Protein AF-A0A0M1JIW3-F1 (afdb_monomer_lite)

pLDDT: mean 90.03, std 6.42, range [62.88, 97.25]

Secondary structure (DSSP, 8-state):
-HHHHHHHHSPPPTHHHHHHHHHHHHHHHHHHHHHHHHTT---TTHHHHHHHHHHHHHHHHHHHHHHHHHHHT-HHHHHHHHHHHHHHHHHHHHHHHHH-

Foldseek 3Di:
DVLLVLLVVDDDDPCVVVVLVVLCVVLVVVLVVVCVVLVVPDDDCVVLVSLVSNLVSQLVSLVVQLVVSSVVSNNVSNVVSVVSNVVSVVVSVVCVVVPD

Radius of gyration: 16.55 Å; chains: 1; bounding box: 37×18×52 Å

Structure (mmCIF, N/CA/C/O backbone):
data_AF-A0A0M1JIW3-F1
#
_entry.id   AF-A0A0M1JIW3-F1
#
loop_
_atom_site.group_PDB
_atom_site.id
_atom_site.type_symbol
_atom_site.label_atom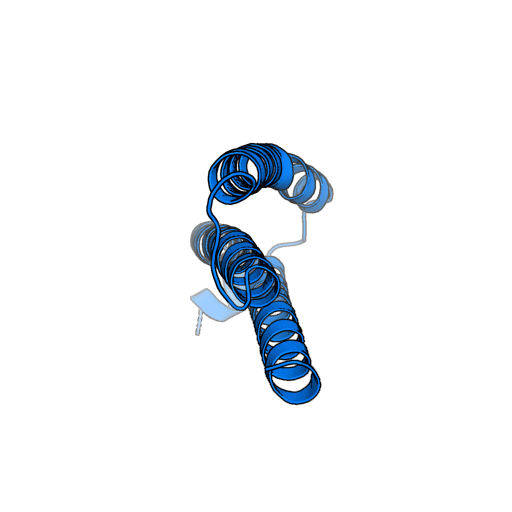_id
_atom_site.label_alt_id
_atom_site.label_comp_id
_atom_site.label_asym_id
_atom_site.label_entity_id
_atom_site.label_seq_id
_atom_site.pdbx_PDB_ins_code
_atom_site.Cartn_x
_atom_site.Cartn_y
_atom_site.Cartn_z
_atom_site.occupancy
_atom_site.B_iso_or_equiv
_atom_site.auth_seq_id
_atom_site.auth_comp_id
_atom_site.auth_asym_id
_atom_site.auth_atom_id
_atom_site.pdbx_PDB_model_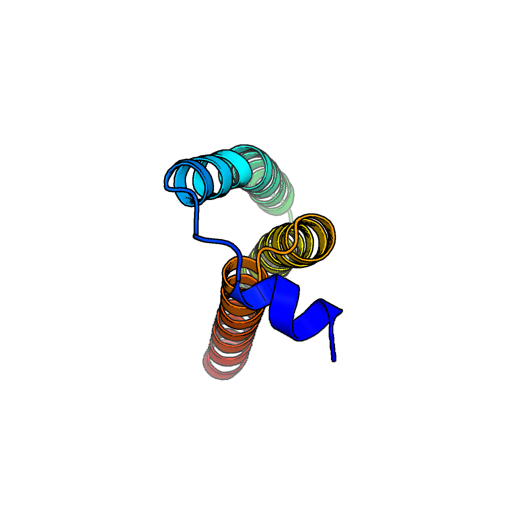num
ATOM 1 N N . MET A 1 1 ? 1.110 1.948 -29.015 1.00 62.88 1 MET A N 1
ATOM 2 C CA . MET A 1 1 ? 1.627 0.563 -29.115 1.00 62.88 1 MET A CA 1
ATOM 3 C C . MET A 1 1 ? 3.092 0.438 -28.696 1.00 62.88 1 MET A C 1
ATOM 5 O O . MET A 1 1 ? 3.344 -0.393 -27.839 1.00 62.88 1 MET A O 1
ATOM 9 N N . LYS A 1 2 ? 4.023 1.287 -29.174 1.00 81.38 2 LYS A N 1
ATOM 10 C CA . LYS A 1 2 ? 5.452 1.243 -28.772 1.00 81.38 2 LYS A CA 1
ATOM 11 C C . LYS A 1 2 ? 5.684 1.242 -27.251 1.00 81.38 2 LYS A C 1
ATOM 13 O O . LYS A 1 2 ? 6.320 0.336 -26.737 1.00 81.38 2 LYS A O 1
ATOM 18 N N . LYS A 1 3 ? 5.041 2.162 -26.520 1.00 80.94 3 LYS A N 1
ATOM 19 C CA . LYS A 1 3 ? 5.132 2.231 -25.050 1.00 80.94 3 LYS A CA 1
ATOM 20 C C . LYS A 1 3 ? 4.715 0.930 -24.356 1.00 80.94 3 LYS A C 1
ATOM 22 O O . LYS A 1 3 ? 5.393 0.498 -23.442 1.00 80.94 3 LYS A O 1
ATOM 27 N N . LEU A 1 4 ? 3.625 0.293 -24.797 1.00 78.50 4 LEU A N 1
ATOM 28 C CA . LEU A 1 4 ? 3.145 -0.960 -24.202 1.00 78.50 4 LEU A CA 1
ATOM 29 C C . LEU A 1 4 ? 4.157 -2.096 -24.416 1.00 78.50 4 LEU A C 1
ATOM 31 O O . LEU A 1 4 ? 4.401 -2.871 -23.506 1.00 78.50 4 LEU A O 1
ATOM 35 N N . GLN A 1 5 ? 4.775 -2.162 -25.597 1.00 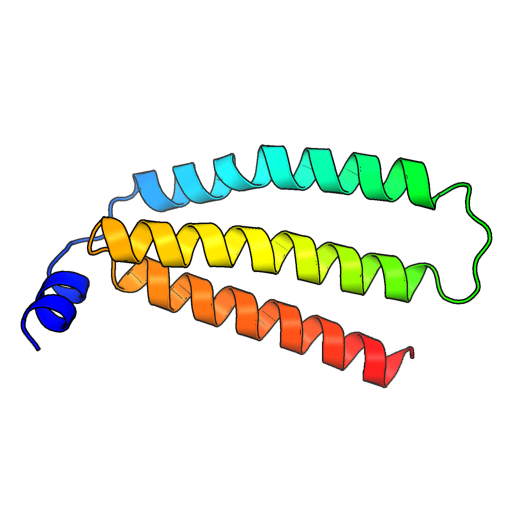82.00 5 GLN A N 1
ATOM 36 C CA . GLN A 1 5 ? 5.831 -3.134 -25.887 1.00 82.00 5 GLN A CA 1
ATOM 37 C C . GLN A 1 5 ? 7.077 -2.880 -25.028 1.00 82.00 5 GLN A C 1
ATOM 39 O O . GLN A 1 5 ? 7.641 -3.820 -24.483 1.00 82.00 5 GLN A O 1
ATOM 44 N N . GLU A 1 6 ? 7.453 -1.614 -24.836 1.00 82.94 6 GLU A N 1
ATOM 45 C CA . GLU A 1 6 ? 8.556 -1.226 -23.950 1.00 82.94 6 GLU A CA 1
ATOM 46 C C . GLU A 1 6 ? 8.292 -1.598 -22.483 1.00 82.94 6 GLU A C 1
ATOM 48 O O . GLU A 1 6 ? 9.221 -2.021 -21.806 1.00 82.94 6 GLU A O 1
ATOM 53 N N . LEU A 1 7 ? 7.042 -1.506 -22.001 1.00 82.75 7 LEU A N 1
ATOM 54 C CA . LEU A 1 7 ? 6.676 -1.906 -20.631 1.00 82.75 7 LEU A CA 1
ATOM 55 C C . LEU A 1 7 ? 6.963 -3.390 -20.349 1.00 82.75 7 LEU A C 1
ATOM 57 O O . LEU A 1 7 ? 7.265 -3.753 -19.216 1.00 82.75 7 LEU A O 1
ATOM 61 N N . PHE A 1 8 ? 6.822 -4.254 -21.356 1.00 82.56 8 PHE A N 1
ATOM 62 C CA . PHE A 1 8 ? 6.981 -5.705 -21.208 1.00 82.56 8 PHE A CA 1
ATOM 63 C C . PHE A 1 8 ? 8.338 -6.227 -21.688 1.00 82.56 8 PHE A C 1
ATOM 65 O O . PHE A 1 8 ? 8.630 -7.405 -21.505 1.00 82.56 8 PHE A O 1
ATOM 72 N N . ALA A 1 9 ? 9.166 -5.368 -22.284 1.00 79.62 9 ALA A N 1
ATOM 73 C CA . ALA A 1 9 ? 10.516 -5.716 -22.718 1.00 79.62 9 ALA A CA 1
ATOM 74 C C . ALA A 1 9 ? 11.555 -5.616 -21.586 1.00 79.62 9 ALA A C 1
ATOM 76 O O . ALA A 1 9 ? 12.640 -6.179 -21.700 1.00 79.62 9 ALA A O 1
ATOM 77 N N . VAL A 1 10 ? 11.244 -4.884 -20.510 1.00 75.44 10 VAL A N 1
ATOM 78 C CA . VAL A 1 10 ? 12.150 -4.681 -19.374 1.00 75.44 10 VAL A CA 1
ATOM 79 C C . VAL A 1 10 ? 12.070 -5.870 -18.417 1.00 75.44 10 VAL A C 1
ATOM 81 O O . VAL A 1 10 ? 11.003 -6.204 -17.902 1.00 75.44 10 VAL A O 1
ATOM 84 N N . GLU A 1 11 ? 13.218 -6.496 -18.164 1.00 75.12 11 GLU A N 1
ATOM 85 C CA . GLU A 1 11 ? 13.348 -7.592 -17.207 1.00 75.12 11 GLU A CA 1
ATOM 86 C C . GLU A 1 11 ? 13.270 -7.076 -15.760 1.00 75.12 11 GLU A C 1
ATOM 88 O O . GLU A 1 11 ? 13.757 -5.988 -15.437 1.00 75.12 11 GLU A O 1
ATOM 93 N N . ARG A 1 12 ? 12.623 -7.844 -14.876 1.00 69.62 12 ARG A N 1
ATOM 94 C CA . ARG A 1 12 ? 12.361 -7.418 -13.497 1.00 69.62 12 ARG A CA 1
ATOM 95 C C . ARG A 1 12 ? 13.621 -7.536 -12.638 1.00 69.62 12 ARG A C 1
ATOM 97 O O . ARG A 1 12 ? 14.124 -8.634 -12.418 1.00 69.62 12 ARG A O 1
ATOM 104 N N . ASP A 1 13 ? 14.079 -6.417 -12.085 1.00 80.75 13 ASP A N 1
ATOM 105 C CA . ASP A 1 13 ? 15.208 -6.376 -11.151 1.00 80.75 13 ASP A CA 1
ATOM 106 C C . ASP A 1 13 ? 14.817 -7.020 -9.806 1.00 80.75 13 ASP A C 1
ATOM 108 O O . ASP A 1 13 ? 13.818 -6.649 -9.190 1.00 80.75 13 ASP A O 1
ATOM 112 N N . ILE A 1 14 ? 15.620 -7.959 -9.298 1.00 78.81 14 ILE A N 1
ATOM 113 C CA . ILE A 1 14 ? 15.410 -8.605 -7.987 1.00 78.81 14 ILE A CA 1
ATOM 114 C C . ILE A 1 14 ? 15.350 -7.565 -6.853 1.00 78.81 14 ILE A C 1
ATOM 116 O O . ILE A 1 14 ? 14.569 -7.715 -5.910 1.00 78.81 14 ILE A O 1
ATOM 120 N N . LYS A 1 15 ? 16.082 -6.449 -6.979 1.00 86.56 15 LYS A N 1
ATOM 121 C CA . LYS A 1 15 ? 16.055 -5.336 -6.012 1.00 86.56 15 LYS A CA 1
ATOM 122 C C . LYS A 1 15 ? 14.732 -4.573 -6.002 1.00 86.56 15 LYS A C 1
ATOM 124 O O . LYS A 1 15 ? 14.542 -3.633 -5.231 1.00 86.56 15 LYS A O 1
ATOM 129 N N . GLU A 1 16 ? 13.817 -4.869 -6.915 1.00 85.12 16 GLU A N 1
ATOM 130 C CA . GLU A 1 16 ? 12.497 -4.253 -6.935 1.00 85.12 16 GLU A CA 1
ATOM 131 C C . GLU A 1 16 ? 11.623 -4.731 -5.779 1.00 85.12 16 GLU A C 1
ATOM 133 O O . GLU A 1 16 ? 11.004 -3.902 -5.115 1.00 85.12 16 GLU A O 1
ATOM 138 N N . VAL A 1 17 ? 11.662 -6.030 -5.468 1.00 86.06 17 VAL A N 1
ATOM 139 C CA . VAL A 1 17 ? 10.960 -6.599 -4.308 1.00 86.06 17 VAL A CA 1
ATOM 140 C C . VAL A 1 17 ? 11.510 -6.005 -3.016 1.00 86.06 17 VAL A C 1
ATOM 142 O O . VAL A 1 17 ? 10.745 -5.584 -2.157 1.00 86.06 17 VAL A O 1
ATOM 145 N N . GLU A 1 18 ? 12.832 -5.895 -2.906 1.00 90.75 18 GLU A N 1
ATOM 146 C CA . GLU A 1 18 ? 13.493 -5.261 -1.764 1.00 90.75 18 GLU A CA 1
ATOM 147 C C . GLU A 1 18 ? 13.027 -3.807 -1.582 1.00 90.75 18 GLU A C 1
ATOM 149 O O . GLU A 1 18 ? 12.587 -3.416 -0.502 1.00 90.75 18 GLU A O 1
ATOM 154 N N . ARG A 1 19 ? 13.033 -3.010 -2.659 1.00 91.12 19 ARG A N 1
ATOM 155 C CA . ARG A 1 19 ? 12.533 -1.626 -2.623 1.00 91.12 19 ARG A CA 1
ATOM 156 C C . ARG A 1 19 ? 11.048 -1.559 -2.266 1.00 91.12 19 ARG A C 1
ATOM 158 O O . ARG A 1 19 ? 10.642 -0.633 -1.566 1.00 91.12 19 ARG A O 1
ATOM 165 N N . TRP A 1 20 ? 10.249 -2.518 -2.728 1.00 91.00 20 TRP A N 1
ATOM 166 C CA . TRP A 1 20 ? 8.838 -2.642 -2.366 1.00 91.00 20 TRP A CA 1
ATOM 167 C C . TRP A 1 20 ? 8.657 -2.912 -0.876 1.00 91.00 20 TRP A C 1
ATOM 169 O O . TRP A 1 20 ? 7.924 -2.175 -0.217 1.00 91.00 20 TRP A O 1
ATOM 179 N N . ILE A 1 21 ? 9.409 -3.852 -0.310 1.00 90.94 21 ILE A N 1
ATOM 180 C CA . ILE A 1 21 ? 9.395 -4.129 1.130 1.00 90.94 21 ILE A CA 1
ATOM 181 C C . ILE A 1 21 ? 9.819 -2.887 1.921 1.00 90.94 21 ILE A C 1
ATOM 183 O O . ILE A 1 21 ? 9.121 -2.487 2.848 1.00 90.94 21 ILE A O 1
ATOM 187 N N . PHE A 1 22 ? 10.902 -2.209 1.532 1.00 92.50 22 PHE A N 1
ATOM 188 C CA . PHE A 1 22 ? 11.337 -0.992 2.227 1.00 92.50 22 PHE A CA 1
ATOM 189 C C . PHE A 1 22 ? 10.324 0.152 2.131 1.00 92.50 22 PHE A C 1
ATOM 191 O O . PHE A 1 22 ? 10.198 0.938 3.069 1.00 92.50 22 PHE A O 1
ATOM 198 N N . SER A 1 23 ? 9.549 0.227 1.046 1.00 91.31 23 SER A N 1
ATOM 199 C CA . SER A 1 23 ? 8.468 1.210 0.923 1.00 91.31 23 SER A CA 1
ATOM 200 C C . SER A 1 23 ? 7.304 0.971 1.897 1.00 91.31 23 SER A C 1
ATOM 202 O O . SER A 1 23 ? 6.532 1.895 2.148 1.00 91.31 23 SER A O 1
ATOM 204 N N . LEU A 1 24 ? 7.209 -0.218 2.512 1.00 92.06 24 LEU A N 1
ATOM 205 C CA . LEU A 1 24 ? 6.246 -0.490 3.584 1.00 92.06 24 LEU A CA 1
ATOM 206 C C . LEU A 1 24 ? 6.625 0.192 4.900 1.00 92.06 24 LEU A C 1
ATOM 208 O O . LEU A 1 24 ? 5.734 0.466 5.692 1.00 92.06 24 LEU A O 1
ATOM 212 N N . ALA A 1 25 ? 7.902 0.493 5.150 1.00 93.62 25 ALA A N 1
ATOM 213 C CA . ALA A 1 25 ? 8.334 1.112 6.404 1.00 93.62 25 ALA A CA 1
ATOM 214 C C . ALA A 1 25 ? 7.641 2.462 6.692 1.00 93.62 25 ALA A C 1
ATOM 216 O O . ALA A 1 25 ? 7.029 2.589 7.756 1.00 93.62 25 ALA A O 1
ATOM 217 N N . PRO A 1 26 ? 7.643 3.458 5.780 1.00 91.81 26 PRO A N 1
ATOM 218 C CA . PRO A 1 26 ? 6.918 4.708 6.014 1.00 91.81 26 PRO A CA 1
ATOM 219 C C . PRO A 1 26 ? 5.402 4.496 6.131 1.00 91.81 26 PRO A C 1
ATOM 221 O O . PRO A 1 26 ? 4.758 5.170 6.933 1.00 91.81 26 PRO A O 1
ATOM 224 N N . LEU A 1 27 ? 4.833 3.538 5.390 1.00 92.88 27 LEU A N 1
ATOM 225 C CA . LEU A 1 27 ? 3.414 3.195 5.501 1.00 92.88 27 LEU A CA 1
ATOM 226 C C . LEU A 1 27 ? 3.082 2.602 6.879 1.00 92.88 27 LEU A C 1
ATOM 228 O O . LEU A 1 27 ? 2.094 2.995 7.491 1.00 92.88 27 LEU A O 1
ATOM 232 N N . ALA A 1 28 ? 3.917 1.694 7.384 1.00 90.81 28 ALA A N 1
ATOM 233 C CA . ALA A 1 28 ? 3.760 1.079 8.695 1.00 90.81 28 ALA A CA 1
ATOM 234 C C . ALA A 1 28 ? 3.856 2.125 9.810 1.00 90.81 28 ALA A C 1
ATOM 236 O O . ALA A 1 28 ? 3.019 2.135 10.707 1.00 90.81 28 ALA A O 1
ATOM 237 N N . ILE A 1 29 ? 4.817 3.051 9.719 1.00 94.81 29 ILE A N 1
ATOM 238 C CA . ILE A 1 29 ? 4.938 4.175 10.656 1.00 94.81 29 ILE A CA 1
ATOM 239 C C . ILE A 1 29 ? 3.656 5.018 10.638 1.00 94.81 29 ILE A C 1
ATOM 241 O O . ILE A 1 29 ? 3.074 5.264 11.693 1.00 94.81 29 ILE A O 1
ATOM 245 N N . ALA A 1 30 ? 3.171 5.411 9.456 1.00 93.38 30 ALA A N 1
ATOM 246 C CA . ALA A 1 30 ? 1.931 6.177 9.329 1.00 93.38 30 ALA A CA 1
ATOM 247 C C . ALA A 1 30 ? 0.719 5.428 9.910 1.00 93.38 30 ALA A C 1
ATOM 249 O O . ALA A 1 30 ? -0.111 6.028 10.593 1.00 93.38 30 ALA A O 1
ATOM 250 N N . PHE A 1 31 ? 0.638 4.114 9.693 1.00 91.94 31 PHE A N 1
ATOM 251 C CA . PHE A 1 31 ? -0.433 3.282 10.229 1.00 91.94 31 PHE A CA 1
ATOM 252 C C . PHE A 1 31 ? -0.372 3.155 11.758 1.00 91.94 31 PHE A C 1
ATOM 254 O O . PHE A 1 31 ? -1.405 3.230 12.415 1.00 91.94 31 PHE A O 1
ATOM 261 N N . ILE A 1 32 ? 0.824 3.042 12.346 1.00 94.25 32 ILE A N 1
ATOM 262 C CA . ILE A 1 32 ? 1.005 3.061 13.806 1.00 94.25 32 ILE A CA 1
ATOM 263 C C . ILE A 1 32 ? 0.473 4.373 14.387 1.00 94.25 32 ILE A C 1
ATOM 265 O O . ILE A 1 32 ? -0.315 4.342 15.332 1.00 94.25 32 ILE A O 1
ATOM 269 N N . PHE A 1 33 ? 0.841 5.518 13.803 1.00 94.00 33 PHE A N 1
ATOM 270 C CA . PHE A 1 33 ? 0.307 6.811 14.236 1.00 94.00 33 PHE A CA 1
ATOM 271 C C . PHE A 1 33 ? -1.214 6.866 14.103 1.00 94.00 33 PHE A C 1
ATOM 273 O O . PHE A 1 33 ? -1.891 7.268 15.045 1.00 94.00 33 PHE A O 1
ATOM 280 N N . PHE A 1 34 ? -1.760 6.412 12.976 1.00 92.00 34 PHE A N 1
ATOM 281 C CA . PHE A 1 34 ? -3.203 6.330 12.773 1.00 92.00 34 PHE A CA 1
ATOM 282 C C . PHE A 1 34 ? -3.900 5.510 13.870 1.00 92.00 34 PHE A C 1
ATOM 284 O O . PHE A 1 34 ? -4.900 5.963 14.426 1.00 92.00 34 PHE A O 1
ATOM 291 N N . VAL A 1 35 ? -3.345 4.355 14.250 1.00 90.94 35 VAL A N 1
ATOM 292 C CA . VAL A 1 35 ? -3.888 3.528 15.336 1.00 90.94 35 VAL A CA 1
ATOM 293 C C . VAL A 1 35 ? -3.800 4.236 16.682 1.00 90.94 35 VAL A C 1
ATOM 295 O O . VAL A 1 35 ? -4.806 4.290 17.384 1.00 90.94 35 VAL A O 1
ATOM 298 N N . ILE A 1 36 ? -2.643 4.807 17.025 1.00 93.81 36 ILE A N 1
ATOM 299 C CA . ILE A 1 36 ? -2.434 5.526 18.291 1.00 93.81 36 ILE A CA 1
ATOM 300 C C . ILE A 1 36 ? -3.413 6.696 18.421 1.00 93.81 36 ILE A C 1
ATOM 302 O O . ILE A 1 36 ? -4.010 6.873 19.480 1.00 93.81 36 ILE A O 1
ATOM 306 N N . PHE A 1 37 ? -3.616 7.471 17.353 1.00 91.25 37 PHE A N 1
ATOM 307 C CA . PHE A 1 37 ? -4.535 8.608 17.371 1.00 91.25 37 PHE A CA 1
ATOM 308 C C . PHE A 1 37 ? -6.007 8.193 17.394 1.00 91.25 37 PHE A C 1
ATOM 310 O O . PHE A 1 37 ? -6.812 8.884 18.012 1.00 91.25 37 PHE A O 1
ATOM 317 N N . LEU A 1 38 ? -6.371 7.072 16.764 1.00 90.06 38 LEU A N 1
ATOM 318 C CA . LEU A 1 38 ? -7.752 6.583 16.778 1.00 90.06 38 LEU A CA 1
ATOM 319 C C . LEU A 1 38 ? -8.099 5.820 18.066 1.00 90.06 38 LEU A C 1
ATOM 321 O O . LEU A 1 38 ? -9.261 5.777 18.466 1.00 90.06 38 LEU A O 1
ATOM 325 N N . PHE A 1 39 ? -7.105 5.236 18.739 1.00 88.25 39 PHE A N 1
ATOM 326 C CA . PHE A 1 39 ? -7.293 4.444 19.954 1.00 88.25 39 PHE A CA 1
ATOM 327 C C . PHE A 1 39 ? -8.139 5.154 21.033 1.00 88.25 39 PHE A C 1
ATOM 329 O O . PHE A 1 39 ? -9.145 4.568 21.451 1.00 88.25 39 PHE A O 1
ATOM 336 N N . PRO A 1 40 ? -7.842 6.408 21.439 1.00 92.31 40 PRO A N 1
ATOM 337 C CA . PRO A 1 40 ? -8.618 7.099 22.471 1.00 92.31 40 PRO A CA 1
ATOM 338 C C . PRO A 1 40 ? -9.983 7.622 21.991 1.00 92.31 40 PRO A C 1
ATOM 340 O O . PRO A 1 40 ? -10.790 8.039 22.813 1.00 92.31 40 PRO A O 1
ATOM 343 N N . VAL A 1 41 ? -10.269 7.628 20.686 1.00 89.62 41 VAL A N 1
ATOM 344 C CA . VAL A 1 41 ? -11.492 8.232 20.129 1.00 89.62 41 VAL A CA 1
ATOM 345 C C . VAL A 1 41 ? -12.660 7.265 20.266 1.00 89.62 41 VAL A C 1
ATOM 347 O O . VAL A 1 41 ? -12.684 6.265 19.564 1.00 89.62 41 VAL A O 1
ATOM 350 N N . GLU A 1 42 ? -13.637 7.519 21.135 1.00 86.00 42 GLU A N 1
ATOM 351 C CA . GLU A 1 42 ? -14.840 6.681 21.259 1.00 86.00 42 GLU A CA 1
ATOM 352 C C . GLU A 1 42 ? -15.799 6.885 20.075 1.00 86.00 42 GLU A C 1
ATOM 354 O O . GLU A 1 42 ? -16.503 7.887 19.981 1.00 86.00 42 GLU A O 1
ATOM 359 N N . THR A 1 43 ? -15.835 5.919 19.154 1.00 82.88 43 THR A N 1
ATOM 360 C CA . THR A 1 43 ? -16.765 5.890 18.018 1.00 82.88 43 THR A CA 1
ATOM 361 C C . THR A 1 43 ? -17.425 4.526 17.901 1.00 82.88 43 THR A C 1
ATOM 363 O O . THR A 1 43 ? -16.842 3.489 18.228 1.00 82.88 43 THR A O 1
ATOM 366 N N . GLN A 1 44 ? -18.656 4.522 17.396 1.00 74.19 44 GLN A N 1
ATOM 367 C CA . GLN A 1 44 ? -19.305 3.294 16.959 1.00 74.19 44 GLN A CA 1
ATOM 368 C C . GLN A 1 44 ? -18.631 2.855 15.646 1.00 74.19 44 GLN A C 1
ATOM 370 O O . GLN A 1 44 ? -18.529 3.653 14.717 1.00 74.19 44 GLN A O 1
ATOM 375 N N . LYS A 1 45 ? -18.163 1.600 15.587 1.00 85.62 45 LYS A N 1
ATOM 376 C CA . LYS A 1 45 ? -17.495 0.967 14.427 1.00 85.62 45 LYS A CA 1
ATOM 377 C C . LYS A 1 45 ? -16.039 1.405 14.136 1.00 85.62 45 LYS A C 1
ATOM 379 O O . LYS A 1 45 ? -15.670 1.663 12.988 1.00 85.62 45 LYS A O 1
ATOM 384 N N . LYS A 1 46 ? -15.175 1.487 15.164 1.00 88.31 46 LYS A N 1
ATOM 385 C CA . LYS A 1 46 ? -13.720 1.763 15.001 1.00 88.31 46 LYS A CA 1
ATOM 386 C C . LYS A 1 46 ? -13.015 0.777 14.066 1.00 88.31 46 LYS A C 1
ATOM 388 O O . LYS A 1 46 ? -12.107 1.155 13.335 1.00 88.31 46 LYS A O 1
ATOM 393 N N . ASP A 1 47 ? -13.431 -0.478 14.103 1.00 89.56 47 ASP A N 1
ATOM 394 C CA . ASP A 1 47 ? -12.969 -1.572 13.254 1.00 89.56 47 ASP A CA 1
ATOM 395 C C . ASP A 1 47 ? -13.119 -1.253 11.759 1.00 89.56 47 ASP A C 1
ATOM 397 O O . ASP A 1 47 ? -12.161 -1.398 10.999 1.00 89.56 47 ASP A O 1
ATOM 401 N N . ILE A 1 48 ? -14.256 -0.685 11.354 1.00 91.75 48 ILE A N 1
ATOM 402 C CA . ILE A 1 48 ? -14.475 -0.235 9.976 1.00 91.75 48 ILE A CA 1
ATOM 403 C C . ILE A 1 48 ? -13.512 0.892 9.603 1.00 91.75 48 ILE A C 1
ATOM 405 O O . ILE A 1 48 ? -12.943 0.887 8.511 1.00 91.75 48 ILE A O 1
ATOM 409 N N . ILE A 1 49 ? -13.284 1.842 10.513 1.00 92.31 49 ILE A N 1
ATOM 410 C CA . ILE A 1 49 ? -12.333 2.938 10.290 1.00 92.31 49 ILE A CA 1
ATOM 411 C C . ILE A 1 49 ? -10.913 2.380 10.117 1.00 92.31 49 ILE A C 1
ATOM 413 O O . ILE A 1 49 ? -10.190 2.828 9.225 1.00 92.31 49 ILE A O 1
ATOM 417 N N . TYR A 1 50 ? -10.525 1.363 10.895 1.00 92.12 50 TYR A N 1
ATOM 418 C CA . TYR A 1 50 ? -9.242 0.680 10.722 1.00 92.12 50 TYR A CA 1
ATOM 419 C C . TYR A 1 50 ? -9.124 -0.006 9.362 1.00 92.12 50 TYR A C 1
ATOM 421 O O . TYR A 1 50 ? -8.107 0.161 8.687 1.00 92.12 50 TYR A O 1
ATOM 429 N N . VAL A 1 51 ? -10.159 -0.727 8.929 1.00 93.31 51 VAL A N 1
ATOM 430 C CA . VAL A 1 51 ? -10.170 -1.430 7.638 1.00 93.31 51 VAL A CA 1
ATOM 431 C C . VAL A 1 51 ? -10.103 -0.450 6.469 1.00 93.31 51 VAL A C 1
ATOM 433 O O . VAL A 1 51 ? -9.289 -0.632 5.561 1.00 93.31 51 VAL A O 1
ATOM 436 N N . ILE A 1 52 ? -10.890 0.627 6.502 1.00 93.12 52 ILE A N 1
ATOM 437 C CA . ILE A 1 52 ? -10.862 1.671 5.471 1.00 93.12 52 ILE A CA 1
ATOM 438 C C . ILE A 1 52 ? -9.504 2.379 5.463 1.00 93.12 52 ILE A C 1
ATOM 440 O O . ILE A 1 52 ? -8.917 2.555 4.395 1.00 93.12 52 ILE A O 1
ATOM 444 N N . GLY A 1 53 ? -8.969 2.741 6.633 1.00 93.00 53 GLY A N 1
ATOM 445 C CA . GLY A 1 53 ? -7.666 3.397 6.756 1.00 93.00 53 GLY A CA 1
ATOM 446 C C . GLY A 1 53 ? -6.518 2.537 6.225 1.00 93.00 53 GLY A C 1
ATOM 447 O O . GLY A 1 53 ? -5.691 3.019 5.448 1.00 93.00 53 GLY A O 1
ATOM 448 N N . LEU A 1 54 ? -6.503 1.246 6.568 1.00 92.75 54 LEU A N 1
ATOM 449 C CA . LEU A 1 54 ? -5.525 0.282 6.059 1.00 92.75 54 LEU A CA 1
ATOM 450 C C . LEU A 1 54 ? -5.632 0.142 4.538 1.00 92.75 54 LEU A C 1
ATOM 452 O O . LEU A 1 54 ? -4.624 0.207 3.832 1.00 92.75 54 LEU A O 1
ATOM 456 N N . THR A 1 55 ? -6.856 0.013 4.025 1.00 95.38 55 THR A N 1
ATOM 457 C CA . THR A 1 55 ? -7.124 -0.106 2.586 1.00 95.38 55 THR A CA 1
ATOM 458 C C . THR A 1 55 ? -6.668 1.138 1.832 1.00 95.38 55 THR A C 1
ATOM 460 O O . THR A 1 55 ? -6.009 1.018 0.798 1.00 95.38 55 THR A O 1
ATOM 463 N N . ALA A 1 56 ? -6.954 2.332 2.354 1.00 94.94 56 ALA A N 1
ATOM 464 C CA . ALA A 1 56 ? -6.528 3.597 1.765 1.00 94.94 56 ALA A CA 1
ATOM 465 C C . ALA A 1 56 ? -4.998 3.731 1.758 1.00 94.94 56 ALA A C 1
ATOM 467 O O . ALA A 1 56 ? -4.413 4.062 0.725 1.00 94.94 56 ALA A O 1
ATOM 468 N N . GLY A 1 57 ? -4.339 3.408 2.875 1.00 93.69 57 GLY A N 1
ATOM 469 C CA . GLY A 1 57 ? -2.881 3.445 2.985 1.00 93.69 57 GLY A CA 1
ATOM 470 C C . GLY A 1 57 ? -2.193 2.484 2.011 1.00 93.69 57 GLY A C 1
ATOM 471 O O . GLY A 1 57 ? -1.286 2.878 1.275 1.00 93.69 57 GLY A O 1
ATOM 472 N N . PHE A 1 58 ? -2.666 1.238 1.942 1.00 94.31 58 PHE A N 1
ATOM 473 C CA . PHE A 1 58 ? -2.126 0.245 1.016 1.00 94.31 58 PHE A CA 1
ATOM 474 C C . PHE A 1 58 ? -2.393 0.615 -0.449 1.00 94.31 58 PHE A C 1
ATOM 476 O O . PHE A 1 58 ? -1.496 0.520 -1.284 1.00 94.31 58 PHE A O 1
ATOM 483 N N . THR A 1 59 ? -3.592 1.109 -0.767 1.00 95.81 59 THR A N 1
ATOM 484 C CA . THR A 1 59 ? -3.940 1.577 -2.120 1.00 95.81 59 THR A CA 1
ATOM 485 C C . THR A 1 59 ? -3.058 2.748 -2.550 1.00 95.81 59 THR A C 1
ATOM 487 O O . THR A 1 59 ? -2.580 2.775 -3.687 1.00 95.81 59 THR A O 1
ATOM 490 N N . GLY A 1 60 ? -2.777 3.690 -1.645 1.00 94.50 60 GLY A N 1
ATOM 491 C CA . GLY A 1 60 ? -1.844 4.790 -1.893 1.00 94.50 60 GLY A CA 1
ATOM 492 C C . GLY A 1 60 ? -0.434 4.294 -2.219 1.00 94.50 60 GLY A C 1
ATOM 493 O O . GLY A 1 60 ? 0.176 4.752 -3.188 1.00 94.50 60 GLY A O 1
ATOM 494 N N . LEU A 1 61 ? 0.054 3.291 -1.481 1.00 94.81 61 LEU A N 1
ATOM 495 C CA . LEU A 1 61 ? 1.341 2.657 -1.764 1.00 94.81 61 LEU A CA 1
ATOM 496 C C . LEU A 1 61 ? 1.358 1.975 -3.139 1.00 94.81 61 LEU A C 1
ATOM 498 O O . LEU A 1 61 ? 2.282 2.192 -3.920 1.00 94.81 61 LEU A O 1
ATOM 502 N N . GLN A 1 62 ? 0.335 1.189 -3.475 1.00 95.81 62 GLN A N 1
ATOM 503 C CA . GLN A 1 62 ? 0.262 0.537 -4.787 1.00 95.81 62 GLN A CA 1
ATOM 504 C C . GLN A 1 62 ? 0.157 1.555 -5.929 1.00 95.81 62 GLN A C 1
ATOM 506 O O . GLN A 1 62 ? 0.789 1.387 -6.970 1.00 95.81 62 GLN A O 1
ATOM 511 N N . THR A 1 63 ? -0.553 2.663 -5.714 1.00 95.31 63 THR A N 1
ATOM 512 C CA . THR A 1 63 ? -0.635 3.771 -6.678 1.00 95.31 63 THR A CA 1
ATOM 513 C C . THR A 1 63 ? 0.741 4.384 -6.944 1.00 95.31 63 THR A C 1
ATOM 515 O O . THR A 1 63 ? 1.092 4.635 -8.099 1.00 95.31 63 THR A O 1
ATOM 518 N N . TYR A 1 64 ? 1.565 4.564 -5.905 1.00 94.25 64 TYR A N 1
ATOM 519 C CA . TYR A 1 64 ? 2.958 4.986 -6.071 1.00 94.25 64 TYR A CA 1
ATOM 520 C C . TYR A 1 64 ? 3.745 4.016 -6.969 1.00 94.25 64 TYR A C 1
ATOM 522 O O . TYR A 1 64 ? 4.433 4.459 -7.894 1.00 94.25 64 TYR A O 1
ATOM 530 N N . TRP A 1 65 ? 3.608 2.705 -6.751 1.00 94.38 65 TRP A N 1
ATOM 531 C CA . TRP A 1 65 ? 4.288 1.679 -7.549 1.00 94.38 65 TRP A CA 1
ATOM 532 C C . TRP A 1 65 ? 3.810 1.627 -9.000 1.00 94.38 65 TRP A C 1
ATOM 534 O O . TRP A 1 65 ? 4.638 1.507 -9.901 1.00 94.38 65 TRP A O 1
ATOM 544 N N . ILE A 1 66 ? 2.514 1.823 -9.247 1.00 95.38 66 ILE A N 1
ATOM 545 C CA . ILE A 1 66 ? 1.956 1.936 -10.602 1.00 95.38 66 ILE A CA 1
ATOM 546 C C . ILE A 1 66 ? 2.563 3.137 -11.335 1.00 95.38 66 ILE A C 1
ATOM 548 O O . ILE A 1 66 ? 3.068 2.999 -12.450 1.00 95.38 66 ILE A O 1
ATOM 552 N N . ILE A 1 67 ? 2.562 4.318 -10.709 1.00 94.69 67 ILE A N 1
ATOM 553 C CA . ILE A 1 67 ? 3.090 5.545 -11.327 1.00 94.69 67 ILE A CA 1
ATOM 554 C C . ILE A 1 67 ? 4.594 5.418 -11.578 1.00 94.69 67 ILE A C 1
ATOM 556 O O . ILE A 1 67 ? 5.096 5.827 -12.629 1.00 94.69 67 ILE A O 1
ATOM 560 N N . ARG A 1 68 ? 5.333 4.845 -10.624 1.00 92.31 68 ARG A N 1
ATOM 561 C CA . ARG A 1 68 ? 6.768 4.600 -10.770 1.00 92.31 68 ARG A CA 1
ATOM 562 C C . ARG A 1 68 ? 7.050 3.606 -11.897 1.00 92.31 68 ARG A C 1
ATOM 564 O O . ARG A 1 68 ? 7.880 3.918 -12.750 1.00 92.31 68 ARG A O 1
ATOM 571 N N . GLY A 1 69 ? 6.343 2.477 -11.934 1.00 90.81 69 GLY A N 1
ATOM 572 C CA . GLY A 1 69 ? 6.502 1.470 -12.980 1.00 90.81 69 GLY A CA 1
ATOM 573 C C . GLY A 1 69 ? 6.190 2.038 -14.364 1.00 90.81 69 GLY A C 1
ATOM 574 O O . GLY A 1 69 ? 6.935 1.814 -15.314 1.00 90.81 69 GLY A O 1
ATOM 575 N N . TRP A 1 70 ? 5.184 2.910 -14.469 1.00 91.62 70 TRP A N 1
ATOM 576 C CA . TRP A 1 70 ? 4.876 3.632 -15.709 1.00 91.62 70 TRP A CA 1
ATOM 577 C C . TRP A 1 70 ? 6.010 4.547 -16.180 1.00 91.62 70 TRP A C 1
ATOM 579 O O . TRP A 1 70 ? 6.328 4.599 -17.373 1.00 91.62 70 TRP A O 1
ATOM 589 N N . LYS A 1 71 ? 6.652 5.260 -15.248 1.00 90.81 71 LYS A N 1
ATOM 590 C CA . LYS A 1 71 ? 7.804 6.121 -15.553 1.00 90.81 71 LYS A CA 1
ATOM 591 C C . LYS A 1 71 ? 9.049 5.320 -15.942 1.00 90.81 71 LYS A C 1
ATOM 593 O O . LYS A 1 71 ? 9.823 5.804 -16.761 1.00 90.81 71 LYS A O 1
ATOM 598 N N . ARG A 1 72 ? 9.242 4.124 -15.377 1.00 88.38 72 ARG A N 1
ATOM 599 C CA . ARG A 1 72 ? 10.445 3.289 -15.572 1.00 88.38 72 ARG A CA 1
ATOM 600 C C . ARG A 1 72 ? 10.288 2.170 -16.600 1.00 88.38 72 ARG A C 1
ATOM 602 O O . ARG A 1 72 ? 11.228 1.416 -16.807 1.00 88.38 72 ARG A O 1
ATOM 609 N N . ASN A 1 73 ? 9.142 2.099 -17.268 1.00 89.31 73 ASN A N 1
ATOM 610 C CA . ASN A 1 73 ? 8.795 1.020 -18.186 1.00 89.31 73 ASN A CA 1
ATOM 611 C C . ASN A 1 73 ? 8.764 -0.380 -17.546 1.00 89.31 73 ASN A C 1
ATOM 613 O O . ASN A 1 73 ? 9.055 -1.370 -18.201 1.00 89.31 73 ASN A O 1
ATOM 617 N N . GLU A 1 74 ? 8.375 -0.471 -16.276 1.00 88.50 74 GLU A N 1
ATOM 618 C CA . GLU A 1 74 ? 8.276 -1.729 -1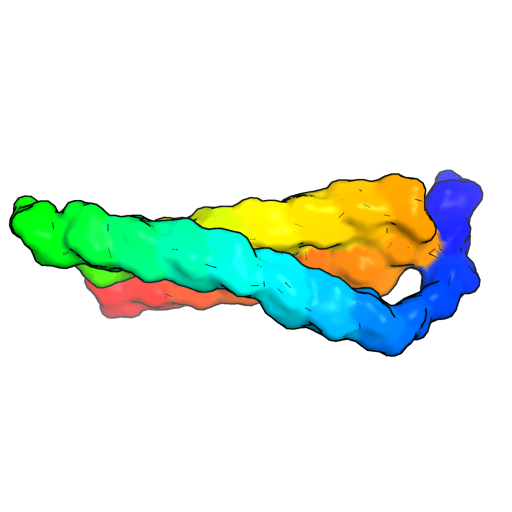5.527 1.00 88.50 74 GLU A CA 1
ATOM 619 C C . GLU A 1 74 ? 6.813 -2.223 -15.570 1.00 88.50 74 GLU A C 1
ATOM 621 O O . GLU A 1 74 ? 6.014 -1.980 -14.661 1.00 88.50 74 GLU A O 1
ATOM 626 N N . GLY A 1 75 ? 6.422 -2.887 -16.665 1.00 88.12 75 GLY A N 1
ATOM 627 C CA . GLY A 1 75 ? 5.047 -3.350 -16.907 1.00 88.12 75 GLY A CA 1
ATOM 628 C C . GLY A 1 75 ? 4.529 -4.332 -15.858 1.00 88.12 75 GLY A C 1
ATOM 629 O O . GLY A 1 75 ? 3.379 -4.241 -15.427 1.00 88.12 75 GLY A O 1
ATOM 630 N N . MET A 1 76 ? 5.396 -5.232 -15.391 1.00 88.94 76 MET A N 1
ATOM 631 C CA . MET A 1 76 ? 5.060 -6.198 -14.342 1.00 88.94 76 MET A CA 1
ATOM 632 C C . MET A 1 76 ? 4.672 -5.501 -13.030 1.00 88.94 76 MET A C 1
ATOM 634 O O . MET A 1 76 ? 3.718 -5.898 -12.365 1.00 88.94 76 MET A O 1
ATOM 638 N N . THR A 1 77 ? 5.365 -4.421 -12.684 1.00 91.06 77 THR A N 1
ATOM 639 C CA . THR A 1 77 ? 5.139 -3.640 -11.460 1.00 91.06 77 THR A CA 1
ATOM 640 C C . THR A 1 77 ? 3.799 -2.925 -11.484 1.00 91.06 77 THR A C 1
ATOM 642 O O . THR A 1 77 ? 3.100 -2.879 -10.474 1.00 91.06 77 THR A O 1
ATOM 645 N N . ILE A 1 78 ? 3.387 -2.444 -12.658 1.00 92.88 78 ILE A N 1
ATOM 646 C CA . ILE A 1 78 ? 2.056 -1.867 -12.862 1.00 92.88 78 ILE A CA 1
ATOM 647 C C . ILE A 1 78 ? 0.965 -2.922 -12.642 1.00 92.88 78 ILE A C 1
ATOM 649 O O . ILE A 1 78 ? 0.009 -2.668 -11.912 1.00 92.88 78 ILE A O 1
ATOM 653 N N . ILE A 1 79 ? 1.111 -4.109 -13.243 1.00 93.31 79 ILE A N 1
ATOM 654 C CA . ILE A 1 79 ? 0.133 -5.201 -13.104 1.00 93.31 79 ILE A CA 1
ATOM 655 C C . ILE A 1 79 ? 0.008 -5.627 -11.641 1.00 93.31 79 ILE A C 1
ATOM 657 O O . ILE A 1 79 ? -1.103 -5.721 -11.121 1.00 93.31 79 ILE A O 1
ATOM 661 N N . LEU A 1 80 ? 1.138 -5.839 -10.963 1.00 92.94 80 LEU A N 1
ATOM 662 C CA . LEU A 1 80 ? 1.158 -6.199 -9.545 1.00 92.94 80 LEU A CA 1
ATOM 663 C C . LEU A 1 80 ? 0.532 -5.107 -8.672 1.00 92.94 80 LEU A C 1
ATOM 665 O O . LEU A 1 80 ? -0.202 -5.427 -7.741 1.00 92.94 80 LEU A O 1
ATOM 669 N N . GLY A 1 81 ? 0.752 -3.834 -9.010 1.00 93.81 81 GLY A N 1
ATOM 670 C CA . GLY A 1 81 ? 0.101 -2.709 -8.349 1.00 93.81 81 GLY A CA 1
ATOM 671 C C . GLY A 1 81 ? -1.422 -2.756 -8.465 1.00 93.81 81 GLY A C 1
ATOM 672 O O . GLY A 1 81 ? -2.120 -2.674 -7.454 1.00 93.81 81 GLY A O 1
ATOM 673 N N . PHE A 1 82 ? -1.957 -2.956 -9.674 1.00 97.00 82 PHE A N 1
ATOM 674 C CA . PHE A 1 82 ? -3.405 -3.077 -9.881 1.00 97.00 82 PHE A CA 1
ATOM 675 C C . PHE A 1 82 ? -4.002 -4.296 -9.174 1.00 97.00 82 PHE A C 1
ATOM 677 O O . PHE A 1 82 ? -5.059 -4.178 -8.554 1.00 97.00 82 PHE A O 1
ATOM 684 N N . LEU A 1 83 ? -3.318 -5.444 -9.211 1.00 96.06 83 LEU A N 1
ATOM 685 C CA . LEU A 1 83 ? -3.725 -6.637 -8.466 1.00 96.06 83 LEU A CA 1
ATOM 686 C C . LEU A 1 83 ? -3.751 -6.373 -6.957 1.00 96.06 83 LEU A C 1
ATOM 688 O O . LEU A 1 83 ? -4.716 -6.735 -6.290 1.00 96.06 83 LEU A O 1
ATOM 692 N N . GLY A 1 84 ? -2.735 -5.692 -6.426 1.00 93.88 84 GLY A N 1
ATOM 693 C CA . GLY A 1 84 ? -2.673 -5.306 -5.019 1.00 93.88 84 GLY A CA 1
ATOM 694 C C . GLY A 1 84 ? -3.835 -4.401 -4.602 1.00 93.88 84 GLY A C 1
ATOM 695 O O . GLY A 1 84 ? -4.446 -4.639 -3.562 1.00 93.88 84 GLY A O 1
ATOM 696 N N . ILE A 1 85 ? -4.184 -3.404 -5.424 1.00 96.56 85 ILE A N 1
ATOM 697 C CA . ILE A 1 85 ? -5.354 -2.541 -5.183 1.00 96.56 85 ILE A CA 1
ATOM 698 C C . ILE A 1 85 ? -6.644 -3.363 -5.214 1.00 96.56 85 ILE A C 1
ATOM 700 O O . ILE A 1 85 ? -7.461 -3.252 -4.302 1.00 96.56 85 ILE A O 1
ATOM 704 N N . GLY A 1 86 ? -6.816 -4.211 -6.232 1.00 97.25 86 GLY A N 1
ATOM 705 C CA . GLY A 1 86 ? -7.991 -5.070 -6.365 1.00 97.25 86 GLY A CA 1
ATOM 706 C C . GLY A 1 86 ? -8.191 -5.973 -5.147 1.00 97.25 86 GLY A C 1
ATOM 707 O O . GLY A 1 86 ? -9.295 -6.041 -4.614 1.00 97.25 86 GLY A O 1
ATOM 708 N N . LEU A 1 87 ? -7.116 -6.596 -4.656 1.00 95.62 87 LEU A N 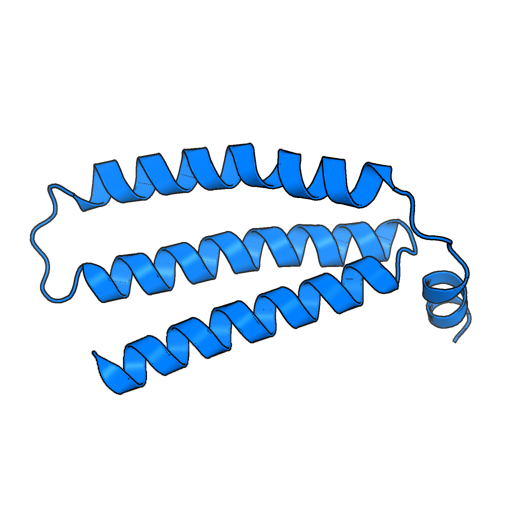1
ATOM 709 C CA . LEU A 1 87 ? -7.146 -7.433 -3.455 1.00 95.62 87 LEU A CA 1
ATOM 710 C C . LEU A 1 87 ? -7.481 -6.634 -2.190 1.00 95.62 87 LEU A C 1
ATOM 712 O O . LEU A 1 87 ? -8.300 -7.086 -1.394 1.00 95.62 87 LEU A O 1
ATOM 716 N N . ALA A 1 88 ? -6.894 -5.449 -2.010 1.00 95.38 88 ALA A N 1
ATOM 717 C CA . ALA A 1 88 ? -7.169 -4.608 -0.846 1.00 95.38 88 ALA A CA 1
ATOM 718 C C . ALA A 1 88 ? -8.633 -4.145 -0.808 1.00 95.38 88 ALA A C 1
ATOM 720 O O . ALA A 1 88 ? -9.290 -4.253 0.226 1.00 95.38 88 ALA A O 1
ATOM 721 N N . ILE A 1 89 ? -9.170 -3.694 -1.947 1.00 96.56 89 ILE A N 1
ATOM 722 C CA . ILE A 1 89 ? -10.575 -3.287 -2.063 1.00 96.56 89 ILE A CA 1
ATOM 723 C C . ILE A 1 89 ? -11.504 -4.486 -1.855 1.00 96.56 89 ILE A C 1
ATOM 725 O O . ILE A 1 89 ? -12.471 -4.379 -1.105 1.00 96.56 89 ILE A O 1
ATOM 729 N N . ALA A 1 90 ? -11.213 -5.635 -2.472 1.00 96.62 90 ALA A N 1
ATOM 730 C CA . ALA A 1 90 ? -12.020 -6.841 -2.304 1.00 96.62 90 ALA A CA 1
ATOM 731 C C . ALA A 1 90 ? -12.065 -7.295 -0.837 1.00 96.62 90 ALA A C 1
ATOM 733 O O . ALA A 1 90 ? -13.140 -7.615 -0.329 1.00 96.62 90 ALA A O 1
ATOM 734 N N . ALA A 1 91 ? -10.927 -7.266 -0.136 1.00 94.38 91 ALA A N 1
ATOM 735 C CA . ALA A 1 91 ? -10.859 -7.572 1.289 1.00 94.38 91 ALA A CA 1
ATOM 736 C C . ALA A 1 91 ? -11.684 -6.581 2.128 1.00 94.38 91 ALA A C 1
ATOM 738 O O . ALA A 1 91 ? -12.452 -7.005 2.990 1.00 94.38 91 ALA A O 1
ATOM 739 N N . ALA A 1 92 ? -11.587 -5.280 1.838 1.00 95.62 92 ALA A N 1
ATOM 740 C CA . ALA A 1 92 ? -12.356 -4.248 2.530 1.00 95.62 92 ALA A CA 1
ATOM 741 C C . ALA A 1 92 ? -13.867 -4.416 2.329 1.00 95.62 92 ALA A C 1
ATOM 743 O O . ALA A 1 92 ? -14.622 -4.403 3.296 1.00 95.62 92 ALA A O 1
ATOM 744 N N . ILE A 1 93 ? -14.312 -4.626 1.086 1.00 96.31 93 ILE A N 1
ATOM 745 C CA . ILE A 1 93 ? -15.726 -4.862 0.762 1.00 96.31 93 ILE A CA 1
ATOM 746 C C . ILE A 1 93 ? -16.227 -6.130 1.450 1.00 96.31 93 ILE A C 1
ATOM 748 O O . ILE A 1 93 ? -17.308 -6.117 2.030 1.00 96.31 93 ILE A O 1
ATOM 752 N N . THR A 1 94 ? -15.440 -7.208 1.423 1.00 95.81 94 THR A N 1
ATOM 753 C CA . THR A 1 94 ? -15.798 -8.464 2.098 1.00 95.81 94 THR A CA 1
ATOM 754 C C . THR A 1 94 ? -15.979 -8.237 3.595 1.00 95.81 94 THR A C 1
ATOM 756 O O . THR A 1 94 ? -16.970 -8.680 4.166 1.00 95.81 94 THR A O 1
ATOM 759 N N . TYR A 1 95 ? -15.067 -7.497 4.230 1.00 94.50 95 TYR A N 1
ATOM 760 C CA . TYR A 1 95 ? -15.185 -7.151 5.643 1.00 94.50 95 TYR A CA 1
ATOM 761 C C . TYR A 1 95 ? -16.452 -6.339 5.931 1.00 94.50 95 TYR A C 1
ATOM 763 O O . TYR A 1 95 ? -17.215 -6.688 6.827 1.00 94.50 95 TYR A O 1
ATOM 771 N N . LEU A 1 96 ? -16.704 -5.290 5.144 1.00 93.75 96 LEU A N 1
ATOM 772 C CA . LEU A 1 96 ? -17.892 -4.446 5.286 1.00 93.75 96 LEU A CA 1
ATOM 773 C C . LEU A 1 96 ? -19.190 -5.228 5.077 1.00 93.75 96 LEU A C 1
ATOM 775 O O . LEU A 1 96 ? -20.175 -4.951 5.741 1.00 93.75 96 LEU A O 1
ATOM 779 N N . TYR A 1 97 ? -19.202 -6.206 4.175 1.00 94.31 97 TYR A N 1
ATOM 780 C CA . TYR A 1 97 ? -20.376 -7.042 3.944 1.00 94.31 97 TYR A CA 1
ATOM 781 C C . TYR A 1 97 ? -20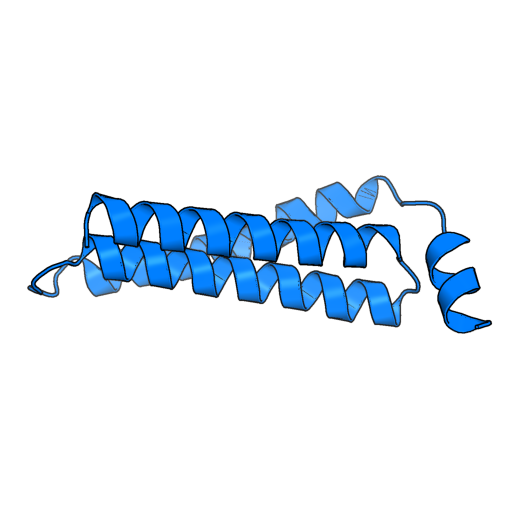.666 -7.993 5.115 1.00 94.31 97 TYR A C 1
ATOM 783 O O . TYR A 1 97 ? -21.824 -8.288 5.392 1.00 94.31 97 TYR A O 1
ATOM 791 N N . VAL A 1 98 ? -19.625 -8.485 5.794 1.00 93.44 98 VAL A N 1
ATOM 792 C CA . VAL A 1 98 ? -19.761 -9.451 6.897 1.00 93.44 98 VAL A CA 1
ATOM 793 C C . VAL A 1 98 ? -20.005 -8.765 8.246 1.00 93.44 98 VAL A C 1
ATOM 795 O O . VAL A 1 98 ? -20.745 -9.301 9.068 1.00 93.44 98 VAL A O 1
ATOM 798 N N . TYR A 1 99 ? -19.384 -7.607 8.487 1.00 86.94 99 TYR A N 1
ATOM 799 C CA . TYR A 1 99 ? -19.349 -6.951 9.802 1.00 86.94 99 TYR A CA 1
ATOM 800 C C . TYR A 1 99 ? -19.936 -5.528 9.825 1.00 86.94 99 TYR A C 1
ATOM 802 O O . TYR A 1 99 ? -20.052 -4.942 10.902 1.00 86.94 99 TYR A O 1
ATOM 810 N N . GLY A 1 100 ? -20.271 -4.954 8.663 1.00 75.56 100 GLY A N 1
ATOM 811 C CA . GLY A 1 100 ? -20.827 -3.601 8.530 1.00 75.56 100 GLY A CA 1
ATOM 812 C C . GLY A 1 100 ? -22.312 -3.520 8.836 1.00 75.56 100 GLY A C 1
ATOM 813 O O . GLY A 1 100 ? -22.689 -2.514 9.489 1.00 75.56 100 GLY A O 1
#

Sequence (100 aa):
MKKLQELFAVERDIKEVERWIFSLAPLAIAFIFFVIFLFPVETQKKDIIYVIGLTAGFTGLQTYWIIRGWKRNEGMTIILGFLGIGLAIAAAITYLYVYG